Protein AF-A0A0U2ZNH3-F1 (afdb_monomer)

Secondary structure (DSSP, 8-state):
-HHHHHHHHHHHHHTT-HHHHHHHHHHHHHH-TT-HHHHHHHHHHHHHTT-HHHHHHHHHHHHHH-TT-HHHHHHHHHHH--TT--------SS-------S--------------------S-SS------

Sequence (132 aa):
MSDTDVAAAVAAALSCNWEKAKQINTKLLSQNPEDTDCLNRLGKAYLELGDNKKAATYFRKVLKINKYDGIAAKNLARATSTPASKTKVKNTSGQTTTPSTPRAFIEEPGITKLVTLVNIAPAKTLLVTNYG

Radius of gyration: 33.91 Å; Cα contacts (8 Å, |Δi|>4): 99; chains: 1; bounding box: 77×96×31 Å

Foldseek 3Di:
DLVVLVVVLVVCVVVVVLVVNLVSLVVSCVVPVLDLVSLLSNLVSCVSVVVLVVSLVSLVSSCVSPVPPPSSVVSNCVSPDDVPPPPDPPPPPDDDDDPDDPPPPPDDPDDDPPDDPPDDDDPPPPDDDDDD

pLDDT: mean 76.01, std 20.17, range [35.12, 95.25]

Mean predicted aligned error: 16.21 Å

Nearest PDB structures (foldseek):
  7tb1-assembly2_B  TM=9.531E-01  e=3.357E-03  Homo sapiens
  8ye5-assembly1_A  TM=9.569E-01  e=6.944E-03  Dehalobacter sp.
  5lyn-assembly1_B  TM=9.468E-01  e=7.765E-03  Saccharomyces cerevisiae
  4gco-assembly1_A  TM=8.684E-01  e=9.712E-03  Caenorhabditis elegans
  8tau-assembly1_K  TM=9.424E-01  e=4.915E-02  Homo sapiens

Solvent-accessible surface area (backbone atoms only — not comparable to full-atom values): 8254 Å² total; per-residue (Å²)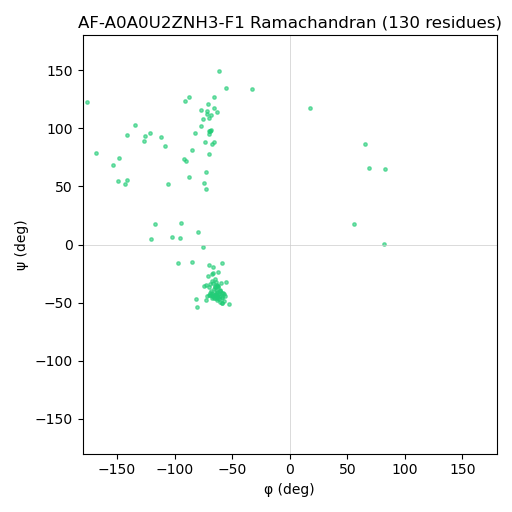: 122,64,69,63,50,51,52,50,24,51,50,27,46,74,70,68,36,34,70,61,19,33,54,45,29,54,56,51,33,74,76,43,78,81,43,50,67,46,36,44,53,34,18,48,25,30,42,77,71,66,41,27,73,58,14,32,52,34,20,53,52,32,41,70,76,40,72,79,45,62,66,36,54,52,51,29,50,60,44,69,49,51,95,86,57,87,72,79,86,78,68,88,77,88,70,88,82,69,92,66,71,98,77,76,82,78,78,76,92,76,83,81,82,83,78,76,84,86,74,78,76,77,89,80,78,86,77,78,84,88,84,132

Structure (mmCIF, N/CA/C/O backbone):
data_AF-A0A0U2ZNH3-F1
#
_entry.id   AF-A0A0U2ZNH3-F1
#
loop_
_atom_site.group_PDB
_atom_site.id
_atom_site.type_symbol
_atom_site.label_atom_id
_atom_site.label_alt_id
_atom_site.label_comp_id
_atom_site.label_asym_id
_at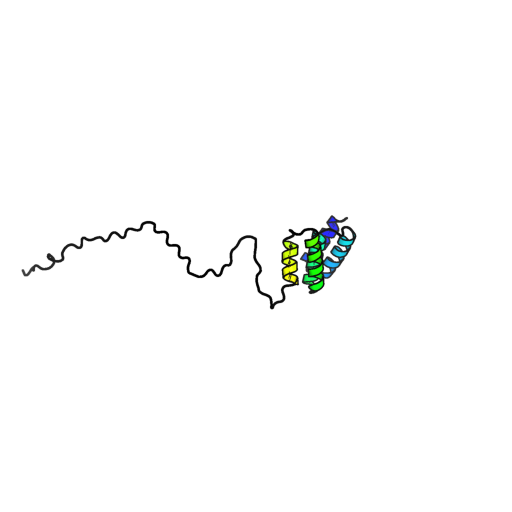om_site.label_entity_id
_atom_site.label_seq_id
_atom_site.pdbx_PDB_ins_code
_atom_site.Cartn_x
_atom_site.Cartn_y
_atom_site.Cartn_z
_atom_site.occupancy
_atom_site.B_iso_or_equiv
_atom_site.auth_seq_id
_atom_site.auth_comp_id
_atom_site.auth_asym_id
_atom_site.auth_atom_id
_atom_site.pdbx_PDB_model_num
ATOM 1 N N . MET A 1 1 ? 23.052 0.327 -7.283 1.00 59.06 1 MET A N 1
ATOM 2 C CA . MET A 1 1 ? 22.704 0.804 -5.920 1.00 59.06 1 MET A CA 1
ATOM 3 C C . MET A 1 1 ? 21.210 0.689 -5.611 1.00 59.06 1 MET A C 1
ATOM 5 O O . MET A 1 1 ? 20.858 0.694 -4.444 1.00 59.06 1 MET A O 1
ATOM 9 N N . SER A 1 2 ? 20.335 0.544 -6.609 1.00 69.62 2 SER A N 1
ATOM 10 C CA . SER A 1 2 ? 18.882 0.404 -6.432 1.00 69.62 2 SER A CA 1
ATOM 11 C C . SER A 1 2 ? 18.454 -0.922 -5.784 1.00 69.62 2 SER A C 1
ATOM 13 O O . SER A 1 2 ? 17.632 -0.916 -4.871 1.00 69.62 2 SER A O 1
ATOM 15 N N . ASP A 1 3 ? 19.030 -2.056 -6.196 1.00 77.38 3 ASP A N 1
ATOM 16 C CA . ASP A 1 3 ? 18.547 -3.380 -5.760 1.00 77.38 3 ASP A CA 1
ATOM 17 C C . ASP A 1 3 ? 18.815 -3.680 -4.277 1.00 77.38 3 ASP A C 1
ATOM 19 O O . ASP A 1 3 ? 17.995 -4.297 -3.595 1.00 77.38 3 ASP A O 1
ATOM 23 N N . THR A 1 4 ? 19.932 -3.186 -3.738 1.00 87.25 4 THR A N 1
ATOM 24 C CA . THR A 1 4 ? 20.273 -3.330 -2.313 1.00 87.25 4 THR A CA 1
ATOM 25 C C . THR A 1 4 ? 19.339 -2.516 -1.424 1.00 87.25 4 THR A C 1
ATOM 27 O O . THR A 1 4 ? 18.906 -2.990 -0.373 1.00 87.25 4 THR A O 1
ATOM 30 N N . ASP A 1 5 ? 18.985 -1.307 -1.864 1.00 87.88 5 ASP A N 1
ATOM 31 C CA . ASP A 1 5 ? 18.083 -0.411 -1.140 1.00 87.88 5 ASP A CA 1
ATOM 32 C C . ASP A 1 5 ? 16.645 -0.960 -1.160 1.00 87.88 5 ASP A C 1
ATOM 34 O O . ASP A 1 5 ? 15.942 -0.921 -0.147 1.00 87.88 5 ASP A O 1
ATOM 38 N N . VAL A 1 6 ? 16.232 -1.569 -2.276 1.00 90.31 6 VAL A N 1
ATOM 39 C CA . VAL A 1 6 ? 14.974 -2.320 -2.389 1.00 90.31 6 VAL A CA 1
ATOM 40 C C . VAL A 1 6 ? 14.924 -3.473 -1.385 1.00 90.31 6 VAL A C 1
ATOM 42 O O . VAL A 1 6 ? 13.947 -3.589 -0.638 1.00 90.31 6 VAL A O 1
ATOM 45 N N . ALA A 1 7 ? 15.970 -4.300 -1.322 1.00 92.06 7 ALA A N 1
ATOM 46 C CA . ALA A 1 7 ? 16.039 -5.405 -0.369 1.00 92.06 7 ALA A CA 1
ATOM 47 C C . ALA A 1 7 ? 15.986 -4.904 1.085 1.00 92.06 7 ALA A C 1
ATOM 49 O O . ALA A 1 7 ? 15.265 -5.469 1.909 1.00 92.06 7 ALA A O 1
ATOM 50 N N . ALA A 1 8 ? 16.668 -3.796 1.390 1.00 92.94 8 AL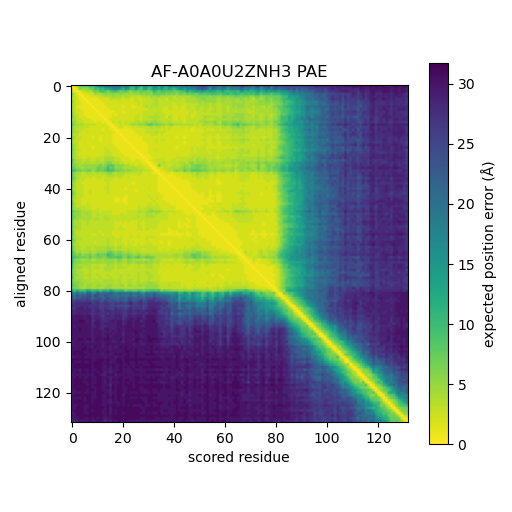A A N 1
ATOM 51 C CA . ALA A 1 8 ? 16.632 -3.169 2.709 1.00 92.94 8 ALA A CA 1
ATOM 52 C C . ALA A 1 8 ? 15.234 -2.632 3.075 1.00 92.94 8 ALA A C 1
ATOM 54 O O . ALA A 1 8 ? 14.799 -2.784 4.220 1.00 92.94 8 ALA A O 1
ATOM 55 N N . ALA A 1 9 ? 14.504 -2.044 2.120 1.00 92.00 9 ALA A N 1
ATOM 56 C CA . ALA A 1 9 ? 13.129 -1.590 2.331 1.00 92.00 9 ALA A CA 1
ATOM 57 C C . ALA A 1 9 ? 12.181 -2.759 2.634 1.00 92.00 9 ALA A C 1
ATOM 59 O O . ALA A 1 9 ? 11.345 -2.665 3.538 1.00 92.00 9 ALA A O 1
ATOM 60 N N . VAL A 1 10 ? 12.325 -3.867 1.902 1.00 92.31 10 VAL A N 1
ATOM 61 C CA . VAL A 1 10 ? 11.539 -5.088 2.125 1.00 92.31 10 VAL A CA 1
ATOM 62 C C . VAL A 1 10 ? 11.890 -5.715 3.471 1.00 92.31 10 VAL A C 1
ATOM 64 O O . VAL A 1 10 ? 10.982 -6.044 4.229 1.00 92.31 10 VAL A O 1
ATOM 67 N N . ALA A 1 11 ? 13.174 -5.808 3.821 1.00 95.00 11 ALA A N 1
ATOM 68 C CA . ALA A 1 11 ? 13.610 -6.307 5.123 1.00 95.00 11 ALA A CA 1
ATOM 69 C C . ALA A 1 11 ? 13.031 -5.469 6.274 1.00 95.00 11 ALA A C 1
ATOM 71 O O . ALA A 1 11 ? 12.470 -6.025 7.214 1.00 95.00 11 ALA A O 1
ATOM 72 N N . ALA A 1 12 ? 13.069 -4.136 6.167 1.00 93.88 12 ALA A N 1
ATOM 73 C CA . ALA A 1 12 ? 12.459 -3.249 7.158 1.00 93.88 12 ALA A CA 1
ATOM 74 C C . ALA A 1 12 ? 10.942 -3.476 7.291 1.00 93.88 12 ALA A C 1
ATOM 76 O O . ALA A 1 12 ? 10.429 -3.501 8.409 1.00 93.88 12 ALA A O 1
ATOM 77 N N . ALA A 1 13 ? 10.236 -3.692 6.176 1.00 92.12 13 ALA A N 1
ATOM 78 C CA . ALA A 1 13 ? 8.813 -4.027 6.181 1.00 92.12 13 ALA A CA 1
ATOM 79 C C . ALA A 1 13 ? 8.531 -5.398 6.824 1.00 92.12 13 ALA A C 1
ATOM 81 O O . ALA A 1 13 ? 7.556 -5.536 7.558 1.00 92.12 13 ALA A O 1
ATOM 82 N N . LEU A 1 14 ? 9.387 -6.398 6.589 1.00 93.62 14 LEU A N 1
ATOM 83 C CA . LEU A 1 14 ? 9.286 -7.719 7.223 1.00 93.62 14 LEU A CA 1
ATOM 84 C C . LEU A 1 14 ? 9.546 -7.655 8.733 1.00 93.62 14 LEU A C 1
ATOM 86 O O . LEU A 1 14 ? 8.913 -8.379 9.492 1.00 93.62 14 LEU A O 1
ATOM 90 N N . SER A 1 15 ? 10.423 -6.756 9.181 1.00 94.69 15 SER A N 1
ATOM 91 C CA . SER A 1 15 ? 10.654 -6.476 10.604 1.00 94.69 15 SER A CA 1
ATOM 92 C C . SER A 1 15 ? 9.590 -5.561 11.236 1.00 94.69 15 SER A C 1
ATOM 94 O O . SER A 1 15 ? 9.816 -5.049 12.330 1.00 94.69 15 SER A O 1
ATOM 96 N N . CYS A 1 16 ? 8.467 -5.294 10.551 1.00 91.00 16 CYS A N 1
ATOM 97 C CA . CYS A 1 16 ? 7.416 -4.352 10.967 1.00 91.00 16 CYS A CA 1
ATOM 98 C C . CYS A 1 16 ? 7.910 -2.917 11.239 1.00 91.00 16 CYS A C 1
ATOM 100 O O . CYS A 1 16 ? 7.218 -2.118 11.871 1.00 91.00 16 CYS A O 1
ATOM 102 N N . ASN A 1 17 ? 9.094 -2.552 10.745 1.00 95.25 17 ASN A N 1
ATOM 103 C CA . ASN A 1 17 ? 9.654 -1.216 10.897 1.00 95.25 17 ASN A CA 1
ATOM 104 C C . ASN A 1 17 ? 9.211 -0.326 9.727 1.00 95.25 17 ASN A C 1
ATOM 106 O O . ASN A 1 17 ? 9.977 -0.001 8.812 1.00 95.25 17 ASN A O 1
ATOM 110 N N . TRP A 1 18 ? 7.930 0.041 9.751 1.00 94.19 18 TRP A N 1
ATOM 111 C CA . TRP A 1 18 ? 7.265 0.791 8.682 1.00 94.19 18 TRP A CA 1
ATOM 112 C C . TRP A 1 18 ? 7.824 2.201 8.493 1.00 94.19 18 TRP A C 1
ATOM 114 O O . TRP A 1 18 ? 7.857 2.702 7.372 1.00 94.19 18 TRP A O 1
ATOM 124 N N . GLU A 1 19 ? 8.329 2.819 9.560 1.00 94.75 19 GLU A N 1
ATOM 125 C CA . GLU A 1 19 ? 8.928 4.153 9.511 1.00 94.75 19 GLU A CA 1
ATOM 126 C C . GLU A 1 19 ? 10.236 4.144 8.706 1.00 94.75 19 GLU A C 1
ATOM 128 O O . GLU A 1 19 ? 10.417 4.957 7.794 1.00 94.75 19 GLU A O 1
ATOM 133 N N . LYS A 1 20 ? 11.110 3.160 8.959 1.00 94.75 20 LYS A N 1
ATOM 134 C CA . LYS A 1 20 ? 12.336 2.962 8.175 1.00 94.75 20 LYS A CA 1
ATOM 135 C C . LYS A 1 20 ? 12.019 2.543 6.739 1.00 94.75 20 LYS A C 1
ATOM 137 O O . LYS A 1 20 ? 12.612 3.077 5.803 1.00 94.75 20 LYS A O 1
ATOM 142 N N . ALA A 1 21 ? 11.051 1.643 6.549 1.00 94.88 21 ALA A N 1
ATOM 143 C CA . ALA A 1 21 ? 10.607 1.238 5.216 1.00 94.88 21 ALA A CA 1
ATOM 144 C C . ALA A 1 21 ? 10.089 2.438 4.405 1.00 94.88 21 ALA A C 1
ATOM 146 O O . ALA A 1 21 ? 10.428 2.576 3.230 1.00 94.88 21 ALA A O 1
ATOM 147 N N . LYS A 1 22 ? 9.321 3.342 5.024 1.00 94.88 22 LYS A N 1
ATOM 148 C CA . LYS A 1 22 ? 8.862 4.590 4.402 1.00 94.88 22 LYS A CA 1
ATOM 149 C C . LYS A 1 22 ? 10.043 5.450 3.954 1.00 94.88 22 LYS A C 1
ATOM 151 O O . LYS A 1 22 ? 10.065 5.847 2.796 1.00 94.88 22 LYS A O 1
ATOM 156 N N . GLN A 1 23 ? 11.023 5.693 4.827 1.00 94.31 23 GLN A N 1
ATOM 157 C CA . GLN A 1 23 ? 12.195 6.521 4.505 1.00 94.31 23 GLN A CA 1
ATOM 158 C C . GLN A 1 23 ? 12.994 5.974 3.313 1.00 94.31 23 GLN A C 1
ATOM 160 O O . GLN A 1 23 ? 13.328 6.719 2.387 1.00 94.31 23 GLN A O 1
ATOM 165 N N . ILE A 1 24 ? 13.256 4.664 3.298 1.00 93.75 24 ILE A N 1
ATOM 166 C CA . ILE A 1 24 ? 13.995 4.029 2.199 1.00 93.75 24 ILE A CA 1
ATOM 167 C C . ILE A 1 24 ? 13.180 4.107 0.900 1.00 93.75 24 ILE A C 1
ATOM 169 O O . ILE A 1 24 ? 13.709 4.539 -0.121 1.00 93.75 24 ILE A O 1
ATOM 173 N N . ASN A 1 25 ? 11.881 3.786 0.937 1.00 93.25 25 ASN A N 1
ATOM 174 C CA . ASN A 1 25 ? 11.025 3.886 -0.250 1.00 93.25 25 ASN A CA 1
ATOM 175 C C . ASN A 1 25 ? 10.888 5.332 -0.756 1.00 93.25 25 ASN A C 1
ATOM 177 O O . ASN A 1 25 ? 10.851 5.547 -1.960 1.00 93.25 25 ASN A O 1
ATOM 181 N N . THR A 1 26 ? 10.865 6.349 0.113 1.00 92.50 26 THR A N 1
ATOM 182 C CA . THR A 1 26 ? 10.879 7.748 -0.353 1.00 92.50 26 THR A CA 1
ATOM 183 C C . THR A 1 26 ? 12.174 8.104 -1.075 1.00 92.50 26 THR A C 1
ATOM 185 O O . THR A 1 26 ? 12.129 8.814 -2.074 1.00 92.50 26 THR A O 1
ATOM 188 N N . LYS A 1 27 ? 13.319 7.578 -0.621 1.00 92.62 27 LYS A N 1
ATOM 189 C CA . LYS A 1 27 ? 14.609 7.777 -1.295 1.00 92.62 27 LYS A CA 1
ATOM 190 C C . LYS A 1 27 ? 14.641 7.078 -2.658 1.00 92.62 27 LYS A C 1
ATOM 192 O O . LYS A 1 27 ? 15.107 7.672 -3.626 1.00 92.62 27 LYS A O 1
ATOM 197 N N . LEU A 1 28 ? 14.114 5.855 -2.734 1.00 91.06 28 LEU A N 1
ATOM 198 C CA . LEU A 1 28 ? 13.981 5.098 -3.983 1.00 91.06 28 LEU A CA 1
ATOM 199 C C . LEU A 1 28 ? 13.054 5.802 -4.980 1.00 91.06 28 LEU A C 1
ATOM 201 O O . LEU A 1 28 ? 13.385 5.907 -6.158 1.00 91.06 28 LEU A O 1
ATOM 205 N N . LEU A 1 29 ? 11.942 6.366 -4.503 1.00 90.69 29 LEU A N 1
ATOM 206 C CA . LEU A 1 29 ? 11.006 7.107 -5.346 1.00 90.69 29 LEU A CA 1
ATOM 207 C C . LEU A 1 29 ? 11.638 8.370 -5.951 1.00 90.69 29 LEU A C 1
ATOM 209 O O . LEU A 1 29 ? 11.302 8.742 -7.069 1.00 90.69 29 LEU A O 1
ATOM 213 N N . SER A 1 30 ? 12.568 9.023 -5.249 1.00 88.88 30 SER A N 1
ATOM 214 C CA . SER A 1 30 ? 13.312 10.162 -5.805 1.00 88.88 30 SER A CA 1
ATOM 215 C C . SER A 1 30 ? 14.250 9.769 -6.948 1.00 88.88 30 SER A C 1
ATOM 217 O O . SER A 1 30 ? 14.577 10.615 -7.773 1.00 88.88 30 SER A O 1
ATOM 219 N N . GLN A 1 31 ? 14.703 8.513 -6.989 1.00 88.25 31 GLN A N 1
ATOM 220 C CA . GLN A 1 31 ? 15.516 7.994 -8.092 1.00 88.25 31 GLN A CA 1
ATOM 221 C C . GLN A 1 31 ? 14.623 7.591 -9.268 1.00 88.25 31 GLN A C 1
ATOM 223 O O . GLN A 1 31 ? 14.885 7.999 -10.394 1.00 88.25 31 GLN A O 1
ATOM 228 N N . ASN A 1 32 ? 13.543 6.854 -8.982 1.00 86.44 32 ASN A N 1
ATOM 229 C CA . ASN A 1 32 ? 12.588 6.363 -9.972 1.00 86.44 32 ASN A CA 1
ATOM 230 C C . ASN A 1 32 ? 11.151 6.767 -9.583 1.00 86.44 32 ASN A C 1
ATOM 232 O O . ASN A 1 32 ? 10.456 6.006 -8.903 1.00 86.44 32 ASN A O 1
ATOM 236 N N . PRO A 1 33 ? 10.670 7.948 -10.014 1.00 86.69 33 PRO A N 1
ATOM 237 C CA . PRO A 1 33 ? 9.373 8.484 -9.588 1.00 86.69 33 PRO A CA 1
ATOM 238 C C . PRO A 1 33 ? 8.158 7.731 -10.147 1.00 86.69 33 PRO A C 1
ATOM 240 O O . PRO A 1 33 ? 7.057 7.860 -9.607 1.00 86.69 33 PRO A O 1
ATOM 243 N N . GLU A 1 34 ? 8.346 6.944 -11.206 1.00 87.56 34 GLU A N 1
ATOM 244 C CA . GLU A 1 34 ? 7.288 6.174 -11.873 1.00 87.56 34 GLU A CA 1
ATOM 245 C C . GLU A 1 34 ? 7.301 4.681 -11.513 1.00 87.56 34 GLU A C 1
ATOM 247 O O . GLU A 1 34 ? 6.523 3.905 -12.064 1.00 87.56 34 GLU A O 1
ATOM 252 N N . ASP A 1 35 ? 8.146 4.266 -10.563 1.00 90.12 35 ASP A N 1
ATOM 253 C CA . ASP A 1 35 ? 8.200 2.875 -10.121 1.00 90.12 35 ASP A CA 1
ATOM 254 C C . ASP A 1 35 ? 6.933 2.494 -9.332 1.00 90.12 35 ASP A C 1
ATOM 256 O O . ASP A 1 35 ? 6.710 2.910 -8.184 1.00 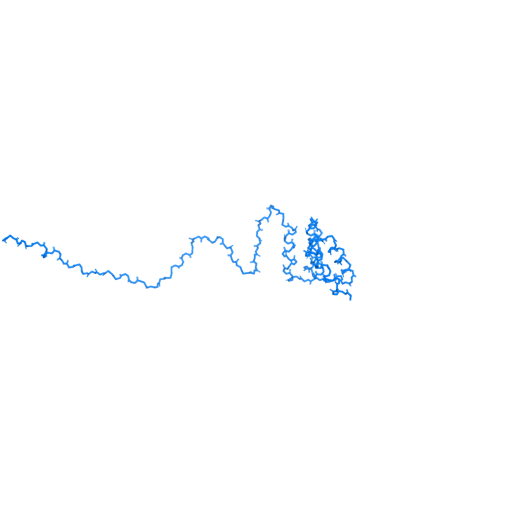90.12 35 ASP A O 1
ATOM 260 N N . THR A 1 36 ? 6.095 1.667 -9.959 1.00 92.19 36 THR A N 1
ATOM 261 C CA . THR A 1 36 ? 4.850 1.155 -9.382 1.00 92.19 36 THR A CA 1
ATOM 262 C C . THR A 1 36 ? 5.087 0.299 -8.143 1.00 92.19 36 THR A C 1
ATOM 264 O O . THR A 1 36 ? 4.301 0.381 -7.193 1.00 92.19 36 THR A O 1
ATOM 267 N N . ASP A 1 37 ? 6.174 -0.475 -8.097 1.00 90.75 37 ASP A N 1
ATOM 268 C CA . ASP A 1 37 ? 6.497 -1.329 -6.953 1.00 90.75 37 ASP A CA 1
ATOM 269 C C . ASP A 1 37 ? 6.912 -0.492 -5.743 1.00 90.75 37 ASP A C 1
ATOM 271 O O . ASP A 1 37 ? 6.441 -0.726 -4.622 1.00 90.75 37 ASP A O 1
ATOM 275 N N . CYS A 1 38 ? 7.738 0.534 -5.961 1.00 92.81 38 CYS A N 1
ATOM 276 C CA . CYS A 1 38 ? 8.126 1.479 -4.916 1.00 92.81 38 CYS A CA 1
ATOM 277 C C . CYS A 1 38 ? 6.913 2.243 -4.365 1.00 92.81 38 CYS A C 1
ATOM 279 O O . CYS A 1 38 ? 6.718 2.320 -3.147 1.00 92.81 38 CYS A O 1
ATOM 281 N N . LEU A 1 39 ? 6.044 2.751 -5.244 1.00 93.88 39 LEU A N 1
ATOM 282 C CA . LEU A 1 39 ? 4.801 3.418 -4.847 1.00 93.88 39 LEU A CA 1
ATOM 283 C C . LEU A 1 39 ? 3.865 2.486 -4.056 1.00 93.88 39 LEU A C 1
ATOM 285 O O . LEU A 1 39 ? 3.264 2.921 -3.068 1.00 93.88 39 LEU A O 1
ATOM 289 N N . ASN A 1 40 ? 3.771 1.207 -4.433 1.00 93.88 40 ASN A N 1
ATOM 290 C CA . ASN A 1 40 ? 2.995 0.202 -3.702 1.00 93.88 40 ASN A CA 1
ATOM 291 C C . ASN A 1 40 ? 3.563 -0.073 -2.307 1.00 93.88 40 ASN A C 1
ATOM 293 O O . ASN A 1 40 ? 2.810 -0.106 -1.328 1.00 93.88 40 ASN A O 1
ATOM 297 N N . ARG A 1 41 ? 4.884 -0.254 -2.193 1.00 93.31 41 ARG A N 1
ATOM 298 C CA . ARG A 1 41 ? 5.565 -0.474 -0.906 1.00 93.31 41 ARG A CA 1
ATOM 299 C C . ARG A 1 41 ? 5.427 0.737 0.009 1.00 93.31 41 ARG A C 1
ATOM 301 O O . ARG A 1 41 ? 5.117 0.572 1.189 1.00 93.31 41 ARG A O 1
ATOM 308 N N . LEU A 1 42 ? 5.572 1.942 -0.540 1.00 94.38 42 LEU A N 1
ATOM 309 C CA . LEU A 1 42 ? 5.374 3.190 0.189 1.00 94.38 42 LEU A CA 1
ATOM 310 C C . LEU A 1 42 ? 3.920 3.335 0.661 1.00 94.38 42 LEU A C 1
ATOM 312 O O . LEU A 1 42 ? 3.675 3.628 1.830 1.00 94.38 42 LEU A O 1
ATOM 316 N N . GLY A 1 43 ? 2.951 3.069 -0.220 1.00 94.62 43 GLY A N 1
ATOM 317 C CA . GLY A 1 43 ? 1.530 3.059 0.123 1.00 94.62 43 GLY A CA 1
ATOM 318 C C . GLY A 1 43 ? 1.207 2.061 1.237 1.00 94.62 43 GLY A C 1
ATOM 319 O O . GLY A 1 43 ? 0.466 2.397 2.160 1.00 94.62 43 GLY A O 1
ATOM 320 N N . LYS A 1 44 ? 1.808 0.862 1.198 1.00 93.75 44 LYS A N 1
ATOM 321 C CA . LYS A 1 44 ? 1.670 -0.143 2.260 1.00 93.75 44 LYS A CA 1
ATOM 322 C C . LYS A 1 44 ? 2.250 0.369 3.577 1.00 93.75 44 LYS A C 1
ATOM 324 O O . LYS A 1 44 ? 1.554 0.307 4.579 1.00 93.75 44 LYS A O 1
ATOM 329 N N . ALA A 1 45 ? 3.454 0.938 3.574 1.00 95.00 45 ALA A N 1
ATOM 330 C CA . ALA A 1 45 ? 4.052 1.506 4.782 1.00 95.00 45 ALA A CA 1
ATOM 331 C C . ALA A 1 45 ? 3.162 2.593 5.414 1.00 95.00 45 ALA A C 1
ATOM 333 O O . ALA A 1 45 ? 2.958 2.581 6.622 1.00 95.00 45 ALA A O 1
ATOM 334 N N . TYR A 1 46 ? 2.562 3.485 4.616 1.00 95.19 46 TYR A N 1
ATOM 335 C CA . TYR A 1 46 ? 1.613 4.480 5.137 1.00 95.19 46 TYR A CA 1
ATOM 336 C C . TYR A 1 46 ? 0.330 3.866 5.705 1.00 95.19 46 TYR A C 1
ATOM 338 O O . TYR A 1 46 ? -0.200 4.392 6.679 1.00 95.19 46 TYR A O 1
ATOM 346 N N . LEU A 1 47 ? -0.168 2.780 5.109 1.00 93.12 47 LEU A N 1
ATOM 347 C CA . LEU A 1 47 ? -1.351 2.071 5.600 1.00 93.12 47 LEU A CA 1
ATOM 348 C C . LEU A 1 47 ? -1.081 1.466 6.984 1.00 93.12 47 LEU A C 1
ATOM 350 O O . LEU A 1 47 ? -1.889 1.635 7.890 1.00 93.12 47 LEU A O 1
ATOM 354 N N . GLU A 1 48 ? 0.082 0.839 7.163 1.00 92.81 48 GLU A N 1
ATOM 355 C CA . GLU A 1 48 ? 0.494 0.247 8.445 1.00 92.81 48 GLU A CA 1
ATOM 356 C C . GLU A 1 48 ? 0.831 1.308 9.508 1.00 92.81 48 GLU A C 1
ATOM 358 O O . GLU A 1 48 ? 0.632 1.084 10.698 1.00 92.81 48 GLU A O 1
ATOM 363 N N . LEU A 1 49 ? 1.265 2.502 9.090 1.00 93.38 49 LEU A N 1
ATOM 364 C CA . LEU A 1 49 ? 1.421 3.668 9.971 1.00 93.38 49 LEU A CA 1
ATOM 365 C C . LEU A 1 49 ? 0.077 4.332 10.345 1.00 93.38 49 LEU A C 1
ATOM 367 O O . LEU A 1 49 ? 0.068 5.313 11.085 1.00 93.38 49 LEU A O 1
ATOM 371 N N . GLY A 1 50 ? -1.055 3.840 9.827 1.00 90.94 50 GLY A N 1
ATOM 372 C CA . GLY A 1 50 ? -2.398 4.378 10.083 1.00 90.94 50 GLY A CA 1
ATOM 373 C C . GLY A 1 50 ? -2.778 5.592 9.226 1.00 90.94 50 GLY A C 1
ATOM 374 O O . GLY A 1 50 ? -3.893 6.110 9.320 1.00 90.94 50 GLY A O 1
ATOM 375 N N . ASP A 1 51 ? -1.891 6.035 8.336 1.00 93.25 51 ASP A N 1
ATOM 376 C CA . ASP A 1 51 ? -2.058 7.230 7.509 1.00 93.25 51 ASP A CA 1
ATOM 377 C C . ASP A 1 51 ? -2.811 6.889 6.199 1.00 93.25 51 ASP A C 1
ATOM 379 O O . ASP A 1 51 ? -2.341 7.091 5.070 1.00 93.25 51 ASP A O 1
ATOM 383 N N . ASN A 1 52 ? -4.026 6.347 6.353 1.00 92.19 52 ASN A N 1
ATOM 384 C CA . ASN A 1 52 ? -4.853 5.791 5.269 1.00 92.19 52 ASN A CA 1
ATOM 385 C C . ASN A 1 52 ? -5.118 6.781 4.120 1.00 92.19 52 ASN A C 1
ATOM 387 O O . ASN A 1 52 ? -5.193 6.393 2.952 1.00 92.19 52 ASN A O 1
ATOM 391 N N . LYS A 1 53 ? -5.212 8.083 4.428 1.00 91.94 53 LYS A N 1
ATOM 392 C CA . LYS A 1 53 ? -5.409 9.148 3.427 1.00 91.94 53 LYS A CA 1
ATOM 393 C C . LYS A 1 53 ? -4.232 9.233 2.451 1.00 91.94 53 LYS A C 1
ATOM 395 O O . LYS A 1 53 ? -4.432 9.340 1.233 1.00 91.94 53 LYS A O 1
ATOM 400 N N . LYS A 1 54 ? -3.003 9.173 2.976 1.00 92.50 54 LYS A N 1
ATOM 401 C CA . LYS A 1 54 ? -1.782 9.195 2.160 1.00 92.50 54 LYS A CA 1
ATOM 402 C C . LYS A 1 54 ? -1.626 7.883 1.409 1.00 92.50 54 LYS A C 1
ATOM 404 O O . LYS A 1 54 ? -1.408 7.923 0.200 1.00 92.50 54 LYS A O 1
ATOM 409 N N . ALA A 1 55 ? -1.851 6.751 2.075 1.00 94.62 55 ALA A N 1
ATOM 410 C CA . ALA A 1 55 ? -1.816 5.431 1.448 1.00 94.62 55 ALA A CA 1
ATOM 411 C C . ALA A 1 55 ? -2.720 5.363 0.203 1.00 94.62 55 ALA A C 1
ATOM 413 O O . ALA A 1 55 ? -2.250 5.054 -0.893 1.00 94.62 55 ALA A O 1
ATOM 414 N N . ALA A 1 56 ? -3.988 5.773 0.328 1.00 93.75 56 ALA A N 1
ATOM 415 C CA . ALA A 1 56 ? -4.929 5.809 -0.792 1.00 93.75 56 ALA A CA 1
ATOM 416 C C . ALA A 1 56 ? -4.456 6.715 -1.944 1.00 93.75 56 ALA A C 1
ATOM 418 O O . ALA A 1 56 ? -4.709 6.427 -3.112 1.00 93.75 56 ALA A O 1
ATOM 419 N N . THR A 1 57 ? -3.755 7.808 -1.636 1.00 94.50 57 THR A N 1
ATOM 420 C CA . THR A 1 57 ? -3.211 8.716 -2.654 1.00 94.50 57 THR A CA 1
ATOM 421 C C . THR A 1 57 ? -2.081 8.064 -3.446 1.00 94.50 57 THR A C 1
ATOM 423 O O . THR A 1 57 ? -2.071 8.186 -4.671 1.00 94.50 57 THR A O 1
ATOM 426 N N . TYR A 1 58 ? -1.185 7.324 -2.790 1.00 94.44 58 TYR A N 1
ATOM 427 C CA . TYR A 1 58 ? -0.132 6.572 -3.478 1.00 94.44 58 TYR A CA 1
ATOM 428 C C . TYR A 1 58 ? -0.700 5.421 -4.312 1.00 94.44 58 TYR A C 1
ATOM 430 O O . TYR A 1 58 ? -0.355 5.317 -5.486 1.00 94.44 58 TYR A O 1
ATOM 438 N N . PHE A 1 59 ? -1.652 4.639 -3.792 1.00 95.19 59 PHE A N 1
ATOM 439 C CA . PHE A 1 59 ? -2.283 3.574 -4.585 1.00 95.19 59 PHE A CA 1
ATOM 440 C C . PHE A 1 59 ? -3.050 4.112 -5.799 1.00 95.19 59 PHE A C 1
ATOM 442 O O . PHE A 1 59 ? -3.006 3.516 -6.871 1.00 95.19 59 PHE A O 1
ATOM 449 N N . ARG A 1 60 ? -3.694 5.284 -5.685 1.00 94.06 60 ARG A N 1
ATOM 450 C CA . ARG A 1 60 ? -4.290 5.960 -6.849 1.00 94.06 60 ARG A CA 1
ATOM 451 C C . ARG A 1 60 ? -3.249 6.350 -7.895 1.00 94.06 60 ARG A C 1
ATOM 453 O O . ARG A 1 60 ? -3.563 6.290 -9.077 1.00 94.06 60 ARG A O 1
ATOM 460 N N . LYS A 1 61 ? -2.040 6.763 -7.493 1.00 94.00 61 LYS A N 1
ATOM 461 C CA . LYS A 1 61 ? -0.948 7.041 -8.442 1.00 94.00 61 LYS A CA 1
ATOM 462 C C . LYS A 1 61 ? -0.511 5.766 -9.161 1.00 94.00 61 LYS A C 1
ATOM 464 O O . LYS A 1 61 ? -0.408 5.796 -10.380 1.00 94.00 61 LYS A O 1
ATOM 469 N N . VAL A 1 62 ? -0.365 4.652 -8.442 1.00 94.50 62 VAL A N 1
ATOM 470 C CA . VAL A 1 62 ? -0.045 3.353 -9.058 1.00 94.50 62 VAL A CA 1
ATOM 471 C C . VAL A 1 62 ? -1.091 2.974 -10.099 1.00 94.50 62 VAL A C 1
ATOM 473 O O . VAL A 1 62 ? -0.729 2.697 -11.232 1.00 94.50 62 VAL A O 1
ATOM 476 N N . LEU A 1 63 ? -2.382 3.071 -9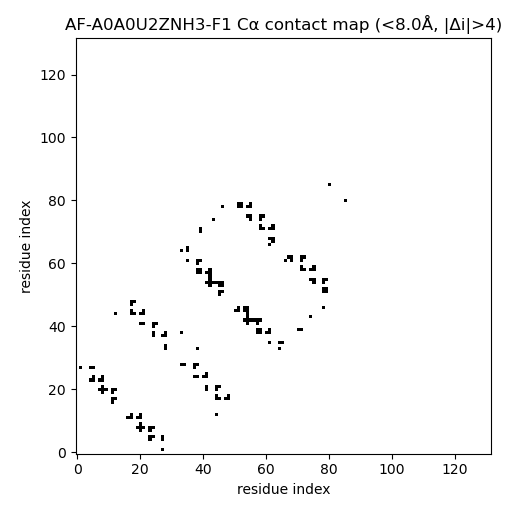.772 1.00 93.56 63 LEU A N 1
ATOM 477 C CA . LEU A 1 63 ? -3.465 2.742 -10.709 1.00 93.56 63 LEU A CA 1
ATOM 478 C C . LEU A 1 63 ? -3.573 3.690 -11.913 1.00 93.56 63 LEU A C 1
ATOM 480 O O . LEU A 1 63 ? -4.193 3.329 -12.913 1.00 93.56 63 LEU A O 1
ATOM 484 N N . LYS A 1 64 ? -3.001 4.899 -11.832 1.00 93.62 64 LYS A N 1
ATOM 485 C CA . LYS A 1 64 ? -2.880 5.798 -12.990 1.00 93.62 64 LYS A CA 1
ATOM 486 C C . LYS A 1 64 ? -1.795 5.331 -13.959 1.00 93.62 64 LYS A C 1
ATOM 488 O O . LYS A 1 64 ? -1.984 5.489 -15.157 1.00 93.62 64 LYS A O 1
ATOM 493 N N . ILE A 1 65 ? -0.698 4.776 -13.441 1.00 92.31 65 ILE A N 1
ATOM 494 C CA . ILE A 1 65 ? 0.421 4.257 -14.241 1.00 92.31 65 ILE A CA 1
ATOM 495 C C . ILE A 1 65 ? 0.069 2.857 -14.762 1.00 92.31 65 ILE A C 1
ATOM 497 O O . ILE A 1 65 ? 0.063 2.609 -15.962 1.00 92.31 65 ILE A O 1
ATOM 501 N N . ASN A 1 66 ? -0.303 1.955 -13.853 1.00 90.81 66 ASN A N 1
ATOM 502 C CA . ASN A 1 66 ? -0.732 0.596 -14.140 1.00 90.81 66 ASN A CA 1
ATOM 503 C C . ASN A 1 66 ? -2.148 0.347 -13.604 1.00 90.81 66 ASN A C 1
ATOM 505 O O . ASN A 1 66 ? -2.359 -0.026 -12.448 1.00 90.81 66 ASN A O 1
ATOM 509 N N . LYS A 1 67 ? -3.135 0.496 -14.489 1.00 91.06 67 LYS A N 1
ATOM 510 C CA . LYS A 1 67 ? -4.554 0.273 -14.178 1.00 91.06 67 LYS A CA 1
ATOM 511 C C . LYS A 1 67 ? -4.878 -1.173 -13.773 1.00 91.06 67 LYS A C 1
ATOM 513 O O . LYS A 1 67 ? -5.886 -1.397 -13.105 1.00 91.06 67 LYS A O 1
ATOM 518 N N . TYR A 1 68 ? -4.058 -2.142 -14.178 1.00 90.94 68 TYR A N 1
ATOM 519 C CA . TYR A 1 68 ? -4.288 -3.570 -13.940 1.00 90.94 68 TYR A CA 1
ATOM 520 C C . TYR A 1 68 ? -3.572 -4.096 -12.693 1.00 90.94 68 TYR A C 1
ATOM 522 O O . TYR A 1 68 ? -3.624 -5.295 -12.414 1.00 90.94 68 TYR A O 1
ATOM 530 N N . ASP A 1 69 ? -2.933 -3.219 -11.916 1.00 92.25 69 ASP A N 1
ATOM 531 C CA . ASP A 1 69 ? -2.300 -3.600 -10.662 1.00 92.25 69 ASP A CA 1
ATOM 532 C C . ASP A 1 69 ? -3.354 -3.999 -9.609 1.00 92.25 69 ASP A C 1
ATOM 534 O O . ASP A 1 69 ? -3.971 -3.177 -8.919 1.00 92.25 69 ASP A O 1
ATOM 538 N N . GLY A 1 70 ? -3.551 -5.312 -9.476 1.00 90.69 70 GLY A N 1
ATOM 539 C CA . GLY A 1 70 ? -4.465 -5.892 -8.498 1.00 90.69 70 GLY A CA 1
ATOM 540 C C . GLY A 1 70 ? -4.026 -5.673 -7.048 1.00 90.69 70 GLY A C 1
ATOM 541 O O . GLY A 1 70 ? -4.877 -5.668 -6.156 1.00 90.69 70 GLY A O 1
ATOM 542 N N . ILE A 1 71 ? -2.732 -5.470 -6.787 1.00 90.12 71 ILE A N 1
ATOM 543 C CA . ILE A 1 71 ? -2.200 -5.210 -5.444 1.00 90.12 71 ILE A CA 1
ATOM 544 C C . ILE A 1 71 ? -2.591 -3.793 -5.023 1.00 90.12 71 ILE A C 1
ATOM 546 O O . ILE A 1 71 ? -3.155 -3.606 -3.938 1.00 90.12 71 ILE A O 1
ATOM 550 N N . ALA A 1 72 ? -2.375 -2.812 -5.901 1.00 91.94 72 ALA A N 1
ATOM 551 C CA . ALA A 1 72 ? -2.762 -1.425 -5.673 1.00 91.94 72 ALA A CA 1
ATOM 552 C C . ALA A 1 72 ? -4.278 -1.284 -5.485 1.00 91.94 72 ALA A C 1
ATOM 554 O O . ALA A 1 72 ? -4.721 -0.630 -4.539 1.00 91.94 72 ALA A O 1
ATOM 555 N N . ALA A 1 73 ? -5.084 -1.950 -6.319 1.00 92.88 73 ALA A N 1
ATOM 556 C CA . ALA A 1 73 ? -6.543 -1.932 -6.203 1.00 92.88 73 ALA A CA 1
ATOM 557 C C . ALA A 1 73 ? -7.033 -2.516 -4.865 1.00 92.88 73 ALA A C 1
ATOM 559 O O . ALA A 1 73 ? -7.849 -1.896 -4.177 1.00 92.88 73 ALA A O 1
ATOM 560 N N . LYS A 1 74 ? -6.498 -3.676 -4.456 1.00 92.31 74 LYS A N 1
ATOM 561 C CA . LYS A 1 74 ? -6.829 -4.313 -3.168 1.00 92.31 74 LYS A CA 1
ATOM 562 C C . LYS A 1 74 ? -6.430 -3.437 -1.981 1.00 92.31 74 LYS A C 1
ATOM 564 O O . LYS A 1 74 ? -7.202 -3.292 -1.033 1.00 92.31 74 LYS A O 1
ATOM 569 N N . ASN A 1 75 ? -5.240 -2.842 -2.023 1.00 92.38 75 ASN A N 1
ATOM 570 C CA . ASN A 1 75 ? -4.763 -1.995 -0.935 1.00 92.38 75 ASN A CA 1
ATOM 571 C C . ASN A 1 75 ? -5.493 -0.646 -0.874 1.00 92.38 75 ASN A C 1
ATOM 573 O O . ASN A 1 75 ? -5.758 -0.163 0.225 1.00 92.38 75 ASN A O 1
ATOM 577 N N . LEU A 1 76 ? -5.874 -0.063 -2.015 1.00 93.69 76 LEU A N 1
ATOM 578 C CA . LEU A 1 76 ? -6.727 1.126 -2.060 1.00 93.69 76 LEU A CA 1
ATOM 579 C C . LEU A 1 76 ? -8.073 0.831 -1.411 1.00 93.69 76 LEU A C 1
ATOM 581 O O . LEU A 1 76 ? -8.484 1.577 -0.525 1.00 93.69 76 LEU A O 1
ATOM 585 N N . ALA A 1 77 ? -8.713 -0.278 -1.797 1.00 91.31 77 ALA A N 1
ATOM 586 C CA . ALA A 1 77 ? -9.964 -0.710 -1.189 1.00 91.31 77 ALA A CA 1
ATOM 587 C C . ALA A 1 77 ? -9.813 -0.865 0.330 1.00 91.31 77 ALA A C 1
ATOM 589 O O . ALA A 1 77 ? -10.640 -0.342 1.068 1.00 91.31 77 ALA A O 1
ATOM 590 N N . ARG A 1 78 ? -8.723 -1.485 0.809 1.00 89.81 78 ARG A N 1
ATOM 591 C CA . ARG A 1 78 ? -8.429 -1.595 2.249 1.00 89.81 78 ARG A CA 1
ATOM 592 C C . ARG A 1 78 ? -8.251 -0.229 2.921 1.00 89.81 78 ARG A C 1
ATOM 594 O O . ARG A 1 78 ? -8.793 -0.026 3.998 1.00 89.81 78 ARG A O 1
ATOM 601 N N . ALA A 1 79 ? -7.543 0.706 2.288 1.00 90.25 79 ALA A N 1
ATOM 602 C CA . ALA A 1 79 ? -7.310 2.047 2.828 1.00 90.25 79 ALA A CA 1
ATOM 603 C C . ALA A 1 79 ? -8.592 2.897 2.910 1.00 90.25 79 ALA A C 1
A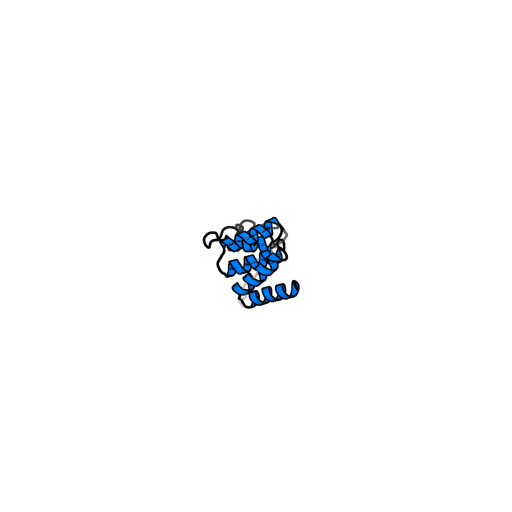TOM 605 O O . ALA A 1 79 ? -8.706 3.759 3.780 1.00 90.25 79 ALA A O 1
ATOM 606 N N . THR A 1 80 ? -9.545 2.689 1.996 1.00 88.44 80 THR A N 1
ATOM 607 C CA . THR A 1 80 ? -10.814 3.437 1.954 1.00 88.44 80 THR A CA 1
ATOM 608 C C . THR A 1 80 ? -11.975 2.718 2.632 1.00 88.44 80 THR A C 1
ATOM 610 O O . THR A 1 80 ? -12.998 3.348 2.896 1.00 88.44 80 THR A O 1
ATOM 613 N N . SER A 1 81 ? -11.845 1.417 2.896 1.00 82.25 81 SER A N 1
ATOM 614 C CA . SER A 1 81 ? -12.863 0.622 3.576 1.00 82.25 81 SER A CA 1
ATOM 615 C C . SER A 1 81 ? -12.926 1.052 5.035 1.00 82.25 81 SER A C 1
ATOM 617 O O . SER A 1 81 ? -12.181 0.577 5.888 1.00 82.25 81 SER A O 1
ATOM 619 N N . THR A 1 82 ? -13.843 1.963 5.335 1.00 63.25 82 THR A N 1
ATOM 620 C CA . THR A 1 82 ? -14.258 2.228 6.711 1.00 63.25 82 THR A CA 1
ATOM 621 C C . THR A 1 82 ? -14.861 0.950 7.310 1.00 63.25 82 THR A C 1
ATOM 623 O O . THR A 1 82 ? -15.488 0.174 6.583 1.00 63.25 82 THR A O 1
ATOM 626 N N . PRO A 1 83 ? -14.747 0.709 8.629 1.00 59.34 83 PRO A N 1
ATOM 627 C CA . PRO A 1 83 ? -15.344 -0.472 9.266 1.00 59.34 83 PRO A CA 1
ATOM 628 C C . PRO A 1 83 ? -16.873 -0.565 9.082 1.00 59.34 83 PRO A C 1
ATOM 630 O O . PRO A 1 83 ? -17.442 -1.643 9.241 1.00 59.34 83 PRO A O 1
ATOM 633 N N . ALA A 1 84 ? -17.530 0.535 8.690 1.00 53.81 84 ALA A N 1
ATOM 634 C CA . ALA A 1 84 ? -18.959 0.604 8.390 1.00 53.81 84 ALA A CA 1
ATOM 635 C C . ALA A 1 84 ? -19.335 0.196 6.948 1.00 53.81 84 ALA A C 1
ATOM 637 O O . ALA A 1 84 ? -20.503 -0.067 6.681 1.00 53.81 84 ALA A O 1
ATOM 638 N N . SER A 1 85 ? -18.382 0.116 6.011 1.00 51.31 85 SER A N 1
ATOM 639 C CA . SER A 1 85 ? -18.645 -0.173 4.591 1.00 51.31 85 SER A CA 1
ATOM 640 C C . SER A 1 85 ? -18.233 -1.596 4.201 1.00 51.31 85 SER A C 1
ATOM 642 O O . SER A 1 85 ? -17.546 -1.830 3.210 1.00 51.31 85 SER A O 1
ATOM 644 N N . LYS A 1 86 ? -18.701 -2.595 4.960 1.00 47.50 86 LYS A N 1
ATOM 645 C CA . LYS A 1 86 ? -18.681 -4.003 4.527 1.00 47.50 86 LYS A CA 1
ATOM 646 C C . LYS A 1 86 ? -19.739 -4.243 3.444 1.00 47.50 86 LYS A C 1
ATOM 648 O O . LYS A 1 86 ? -20.656 -5.035 3.634 1.00 47.50 86 LYS A O 1
ATOM 653 N N . THR A 1 87 ? -19.620 -3.589 2.294 1.00 45.16 87 THR A N 1
ATOM 654 C CA . THR A 1 87 ? -20.510 -3.866 1.164 1.00 45.16 87 THR A CA 1
ATOM 655 C C . THR A 1 87 ? -19.689 -3.986 -0.110 1.00 45.16 87 THR A C 1
ATOM 657 O O . THR A 1 87 ? -19.313 -3.001 -0.733 1.00 45.16 87 THR A O 1
ATOM 660 N N . LYS A 1 88 ? -19.494 -5.249 -0.512 1.00 43.84 88 LYS A N 1
ATOM 661 C CA . LYS A 1 88 ? -19.179 -5.696 -1.877 1.00 43.84 88 LYS A CA 1
ATOM 662 C C . LYS A 1 88 ? -17.710 -5.620 -2.313 1.00 43.84 88 LYS A C 1
ATOM 664 O O . LYS A 1 88 ? -17.369 -4.996 -3.314 1.00 43.84 88 LYS A O 1
ATOM 669 N N . VAL A 1 89 ? -16.861 -6.419 -1.666 1.00 45.56 89 VAL A N 1
ATOM 670 C CA . VAL A 1 89 ? -15.677 -6.969 -2.347 1.00 45.56 89 VAL A CA 1
ATOM 671 C C . VAL A 1 89 ? -16.178 -8.003 -3.360 1.00 45.56 89 VAL A C 1
ATOM 673 O O . VAL A 1 89 ? -16.477 -9.142 -3.007 1.00 45.56 89 VAL A O 1
ATOM 676 N N . LYS A 1 90 ? -16.312 -7.606 -4.631 1.00 43.50 90 LYS A N 1
ATOM 677 C CA . LYS A 1 90 ? -16.320 -8.570 -5.739 1.00 43.50 90 LYS A CA 1
ATOM 678 C C . LYS A 1 90 ? -14.907 -9.140 -5.838 1.00 43.50 90 LYS A C 1
ATOM 680 O O . LYS A 1 90 ? -14.014 -8.521 -6.409 1.00 43.50 90 LYS A O 1
ATOM 685 N N . ASN A 1 91 ? -14.722 -10.311 -5.241 1.00 41.88 91 ASN A N 1
ATOM 686 C CA . ASN A 1 91 ? -13.584 -11.185 -5.478 1.00 41.88 91 ASN A CA 1
ATOM 687 C C . ASN A 1 91 ? -13.664 -11.681 -6.935 1.00 41.88 91 ASN A C 1
ATOM 689 O O . ASN A 1 91 ? -14.263 -12.714 -7.217 1.00 41.88 91 ASN A O 1
ATOM 693 N N . THR A 1 92 ? -13.097 -10.936 -7.885 1.00 50.47 92 THR A N 1
ATOM 694 C CA . THR A 1 92 ? -12.843 -11.456 -9.238 1.00 50.47 92 THR A CA 1
ATOM 695 C C . THR A 1 92 ? -11.440 -12.046 -9.275 1.00 50.47 92 THR A C 1
ATOM 697 O O . THR A 1 92 ? -10.509 -11.458 -9.811 1.00 50.47 92 THR A O 1
ATOM 700 N N . SER A 1 93 ? -11.312 -13.207 -8.643 1.00 46.94 93 SER A N 1
ATOM 701 C CA . SER A 1 93 ? -10.386 -14.276 -9.022 1.00 46.94 93 SER A CA 1
ATOM 702 C C . SER A 1 93 ? -10.780 -15.515 -8.213 1.00 46.94 93 SER A C 1
ATOM 704 O O . SER A 1 93 ? -10.206 -15.789 -7.164 1.00 46.94 93 SER A O 1
ATOM 706 N N . GLY A 1 94 ? -11.837 -16.189 -8.682 1.00 50.69 94 GLY A N 1
ATOM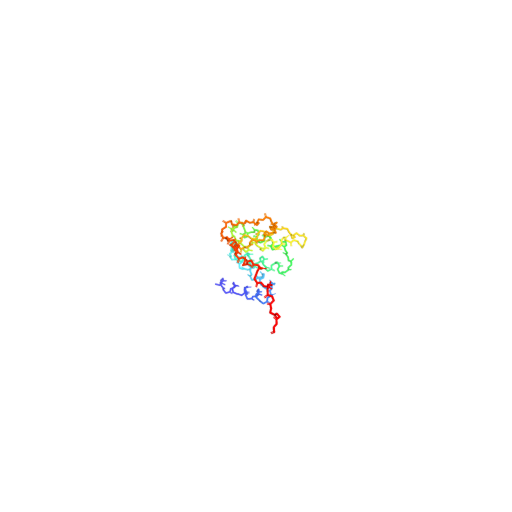 707 C CA . GLY A 1 94 ? -12.114 -17.600 -8.405 1.00 50.69 94 GLY A CA 1
ATOM 708 C C . GLY A 1 94 ? -12.509 -17.984 -6.979 1.00 50.69 94 GLY A C 1
ATOM 709 O O . GLY A 1 94 ? -11.784 -18.742 -6.357 1.00 50.69 94 GLY A O 1
ATOM 710 N N . GLN A 1 95 ? -13.667 -17.532 -6.492 1.00 45.72 95 GLN A N 1
ATOM 711 C CA . GLN A 1 95 ? -14.650 -18.401 -5.819 1.00 45.72 95 GLN A CA 1
ATOM 712 C C . GLN A 1 95 ? -15.905 -17.593 -5.471 1.00 45.72 95 GLN A C 1
ATOM 714 O O . GLN A 1 95 ? -15.873 -16.551 -4.819 1.00 45.72 95 GLN A O 1
ATOM 719 N N . THR A 1 96 ? -17.017 -18.080 -5.995 1.00 35.12 96 THR A N 1
ATOM 720 C CA . THR A 1 96 ? -18.380 -17.575 -5.889 1.00 35.12 96 THR A CA 1
ATOM 721 C C . THR A 1 96 ? -18.905 -17.648 -4.457 1.00 35.12 96 THR A C 1
ATOM 723 O O . THR A 1 96 ? -19.122 -18.735 -3.934 1.00 35.12 96 THR A O 1
ATOM 726 N N . THR A 1 97 ? -19.216 -16.504 -3.851 1.00 44.06 97 THR A N 1
ATOM 727 C CA . THR A 1 97 ? -20.193 -16.426 -2.758 1.00 44.06 97 THR A CA 1
ATOM 728 C C . THR A 1 97 ? -21.455 -15.751 -3.279 1.00 44.06 97 THR A C 1
ATOM 730 O O . THR A 1 97 ? -21.662 -14.545 -3.166 1.00 44.06 97 THR A O 1
ATOM 733 N N . THR A 1 98 ? -22.327 -16.545 -3.888 1.00 42.00 98 THR A N 1
ATOM 734 C CA . THR A 1 98 ? -23.757 -16.239 -3.888 1.00 42.00 98 THR A CA 1
ATOM 735 C C . THR A 1 98 ? -24.344 -16.860 -2.622 1.00 42.00 98 THR A C 1
ATOM 737 O O . THR A 1 98 ? -24.196 -18.073 -2.460 1.00 42.00 98 THR A O 1
ATOM 740 N N . PRO A 1 99 ? -25.069 -16.129 -1.758 1.00 50.94 99 PRO A N 1
ATOM 741 C CA . PRO A 1 99 ? -26.151 -16.754 -1.014 1.00 50.94 99 PRO A CA 1
ATOM 742 C C . PRO A 1 99 ? -27.242 -17.038 -2.051 1.00 50.94 99 PRO A C 1
ATOM 744 O O . PRO A 1 99 ? -28.164 -16.251 -2.250 1.00 50.94 99 PRO A O 1
ATOM 747 N N . SER A 1 100 ? -27.035 -18.099 -2.832 1.00 42.19 100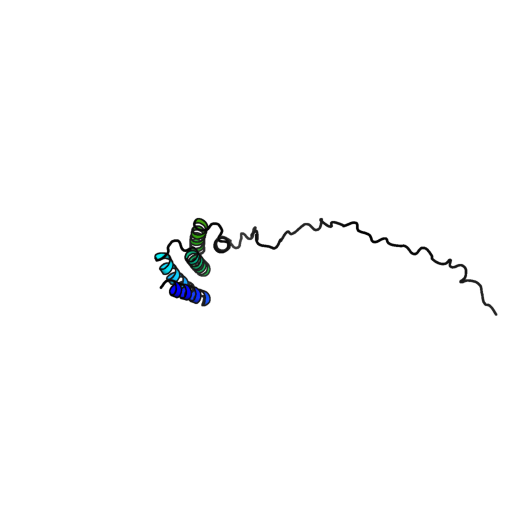 SER A N 1
ATOM 748 C CA . SER A 1 100 ? -28.019 -18.541 -3.802 1.00 42.19 100 SER A CA 1
ATOM 749 C C . SER A 1 100 ? -29.160 -19.122 -2.990 1.00 42.19 100 SER A C 1
ATOM 751 O O . SER A 1 100 ? -28.967 -20.019 -2.171 1.00 42.19 100 SER A O 1
ATOM 753 N N . THR A 1 101 ? -30.335 -18.539 -3.170 1.00 44.41 101 THR A N 1
ATOM 754 C CA . THR A 1 101 ? -31.621 -19.125 -2.809 1.00 44.41 101 THR A CA 1
ATOM 755 C C . THR A 1 101 ? -31.591 -20.653 -2.966 1.00 44.41 101 THR A C 1
ATOM 757 O O . THR A 1 101 ? -31.164 -21.120 -4.026 1.00 44.41 101 THR A O 1
ATOM 760 N N . PRO A 1 102 ? -32.078 -21.448 -1.995 1.00 47.81 102 PRO A N 1
ATOM 761 C CA . PRO A 1 102 ? -32.163 -22.906 -2.108 1.00 47.81 102 PRO A CA 1
ATOM 762 C C . PRO A 1 102 ? -33.312 -23.317 -3.048 1.00 47.81 102 PRO A C 1
ATOM 764 O O . PRO A 1 102 ? -34.213 -24.063 -2.680 1.00 47.81 102 PRO A O 1
ATOM 767 N N . ARG A 1 103 ? -33.338 -22.771 -4.267 1.00 54.62 103 ARG A N 1
ATOM 768 C CA . ARG A 1 103 ? -34.363 -23.041 -5.280 1.00 54.62 103 ARG A CA 1
ATOM 769 C C . ARG A 1 103 ? -33.749 -23.089 -6.676 1.00 54.62 103 ARG A C 1
ATOM 771 O O . ARG A 1 103 ? -34.183 -22.417 -7.600 1.00 54.62 103 ARG A O 1
ATOM 778 N N . ALA A 1 104 ? -32.712 -23.902 -6.795 1.00 55.22 104 ALA A N 1
ATOM 779 C CA . ALA A 1 104 ? -32.231 -24.438 -8.061 1.00 55.22 104 ALA A CA 1
ATOM 780 C C . ALA A 1 104 ? -31.812 -25.896 -7.823 1.00 55.22 104 ALA A C 1
ATOM 782 O O . ALA A 1 104 ? -30.668 -26.288 -8.020 1.00 55.22 104 ALA A O 1
ATOM 783 N N . PHE A 1 105 ? -32.765 -26.670 -7.302 1.00 47.09 105 PHE A N 1
ATOM 784 C CA . PHE A 1 105 ? -32.762 -28.123 -7.352 1.00 47.09 105 PHE A CA 1
ATOM 785 C C . PHE A 1 105 ? -33.106 -28.472 -8.804 1.00 47.09 105 PHE A C 1
ATOM 787 O O . PHE A 1 105 ? -34.273 -28.489 -9.188 1.00 47.09 105 PHE A O 1
ATOM 794 N N . ILE A 1 106 ? -32.086 -28.566 -9.653 1.00 56.78 106 ILE A N 1
ATOM 795 C CA . ILE A 1 106 ? -32.252 -29.101 -11.001 1.00 56.78 106 ILE A CA 1
ATOM 796 C C . ILE A 1 106 ? -32.200 -30.615 -10.821 1.00 56.78 106 ILE A C 1
ATOM 798 O O . ILE A 1 106 ? -31.129 -31.196 -10.674 1.00 56.78 106 ILE A O 1
ATOM 802 N N . GLU A 1 107 ? -33.379 -31.222 -10.720 1.00 52.06 107 GLU A N 1
ATOM 803 C CA . GLU A 1 107 ? -33.558 -32.661 -10.864 1.00 52.06 107 GLU A CA 1
ATOM 804 C C . GLU A 1 107 ? -33.150 -33.033 -12.288 1.00 52.06 107 GLU A C 1
ATOM 806 O O . GLU A 1 107 ? -33.792 -32.618 -13.251 1.00 52.06 107 GLU A O 1
ATOM 811 N N . GLU A 1 108 ? -32.076 -33.802 -12.437 1.00 48.69 108 GLU A N 1
ATOM 812 C CA . GLU A 1 108 ? -31.854 -34.556 -13.665 1.00 48.69 108 GLU A CA 1
ATOM 813 C C . GLU A 1 108 ? -32.786 -35.780 -13.634 1.00 48.69 108 GLU A C 1
ATOM 815 O O . GLU A 1 108 ? -32.635 -36.643 -12.761 1.00 48.69 108 GLU A O 1
ATOM 820 N N . PRO A 1 109 ? -33.769 -35.904 -14.544 1.00 57.16 109 PRO A N 1
ATOM 821 C CA . PRO A 1 109 ? -34.562 -37.118 -14.641 1.00 57.16 109 PRO A CA 1
ATOM 822 C C . PRO A 1 109 ? -33.711 -38.176 -15.355 1.00 57.16 109 PRO A C 1
ATOM 824 O O . PRO A 1 109 ? -33.542 -38.136 -16.572 1.00 57.16 109 PRO A O 1
ATOM 827 N N . GLY A 1 110 ? -33.145 -39.116 -14.592 1.00 55.88 110 GLY A N 1
ATOM 828 C CA . GLY A 1 110 ? -32.114 -40.029 -15.098 1.00 55.88 110 GLY A CA 1
ATOM 829 C C . GLY A 1 110 ? -32.094 -41.418 -14.460 1.00 55.88 110 GLY A C 1
ATOM 830 O O . GLY A 1 110 ? -31.056 -41.868 -14.005 1.00 55.88 110 GLY A O 1
ATOM 831 N N . ILE A 1 111 ? -33.240 -42.105 -14.496 1.00 57.28 111 ILE A N 1
ATOM 832 C CA . ILE A 1 111 ? -33.413 -43.568 -14.375 1.00 57.28 111 ILE A CA 1
ATOM 833 C C . ILE A 1 111 ? -33.034 -44.204 -13.023 1.00 57.28 111 ILE A C 1
ATOM 835 O O . ILE A 1 111 ? -32.021 -44.881 -12.878 1.00 57.28 111 ILE A O 1
ATOM 839 N N . THR A 1 112 ? -33.991 -44.209 -12.099 1.00 55.00 112 THR A N 1
ATOM 840 C CA . THR A 1 112 ? -34.129 -45.310 -11.134 1.00 55.00 112 THR A CA 1
ATOM 841 C C . THR A 1 112 ? -35.553 -45.835 -11.220 1.00 55.00 112 THR A C 1
ATOM 843 O O . THR A 1 112 ? -36.480 -45.309 -10.610 1.00 55.00 112 THR A O 1
ATOM 846 N N . LYS A 1 113 ? -35.759 -46.865 -12.049 1.00 62.03 113 LYS A N 1
ATOM 847 C CA . LYS A 1 113 ? -37.021 -47.608 -12.047 1.00 62.03 113 LYS A CA 1
ATOM 848 C C . LYS A 1 113 ? -37.107 -48.364 -10.723 1.00 62.03 113 LYS A C 1
ATOM 850 O O . LYS A 1 113 ? -36.346 -49.301 -10.499 1.00 62.03 113 LYS A O 1
ATOM 855 N N . LEU A 1 114 ? -38.031 -47.960 -9.859 1.00 58.00 114 LEU A N 1
ATOM 856 C CA . LEU A 1 114 ? -38.441 -48.747 -8.704 1.00 58.00 114 LEU A CA 1
ATOM 857 C C . LEU A 1 114 ? -39.199 -49.973 -9.233 1.00 58.00 114 LEU A C 1
ATOM 859 O O . LEU A 1 114 ? -40.371 -49.877 -9.589 1.00 58.00 114 LEU A O 1
ATOM 863 N N . VAL A 1 115 ? -38.524 -51.116 -9.352 1.00 58.66 115 VAL A N 1
ATOM 864 C CA . VAL A 1 115 ? -39.215 -52.382 -9.610 1.00 58.66 115 VAL A CA 1
ATOM 865 C C . VAL A 1 115 ? -39.874 -52.800 -8.302 1.00 58.66 115 VAL A C 1
ATOM 867 O O . VAL A 1 115 ? -39.200 -53.199 -7.355 1.00 58.66 115 VAL A O 1
ATOM 870 N N . THR A 1 116 ? -41.197 -52.694 -8.235 1.00 61.16 116 THR A N 1
ATOM 871 C CA . THR A 1 116 ? -41.971 -53.354 -7.189 1.00 61.16 116 THR A CA 1
ATOM 872 C C . THR A 1 116 ? -41.975 -54.850 -7.488 1.00 61.16 116 THR A C 1
ATOM 874 O O . THR A 1 116 ? -42.496 -55.302 -8.507 1.00 61.16 116 THR A O 1
ATOM 877 N N . LEU A 1 117 ? -41.365 -55.642 -6.607 1.00 52.75 117 LEU A N 1
ATOM 878 C CA . LEU A 1 117 ? -41.518 -57.095 -6.612 1.00 52.75 117 LEU A CA 1
ATOM 879 C C . LEU A 1 117 ? -42.962 -57.427 -6.215 1.00 52.75 117 LEU A C 1
ATOM 881 O O . LEU A 1 117 ? -43.278 -57.642 -5.048 1.00 52.75 117 LEU A O 1
ATOM 885 N N . VAL A 1 118 ? -43.858 -57.443 -7.200 1.00 60.31 118 VAL A N 1
ATOM 886 C CA . VAL A 1 118 ? -45.201 -58.009 -7.061 1.00 60.31 118 VAL A CA 1
ATOM 887 C C . VAL A 1 118 ? -45.098 -59.506 -7.329 1.00 60.31 118 VAL A C 1
ATOM 889 O O . VAL A 1 118 ? -45.352 -59.978 -8.431 1.00 60.31 118 VAL A O 1
ATOM 892 N N . ASN A 1 119 ? -44.687 -60.255 -6.309 1.00 54.88 119 ASN A N 1
ATOM 893 C CA . ASN A 1 119 ? -45.075 -61.656 -6.164 1.00 54.88 119 ASN A CA 1
ATOM 894 C C . ASN A 1 119 ? -45.043 -62.039 -4.681 1.00 54.88 119 ASN A C 1
ATOM 896 O O . ASN A 1 119 ? -44.171 -62.769 -4.213 1.00 54.88 119 ASN A O 1
ATOM 900 N N . ILE A 1 120 ? -45.977 -61.473 -3.916 1.00 61.41 120 ILE A N 1
ATOM 901 C CA . ILE A 1 120 ? -46.287 -61.988 -2.585 1.00 61.41 120 ILE A CA 1
ATOM 902 C C . ILE A 1 120 ? -47.031 -63.303 -2.821 1.00 61.41 120 ILE A C 1
ATOM 904 O O . ILE A 1 120 ? -48.140 -63.299 -3.355 1.00 61.41 120 ILE A O 1
ATOM 908 N N . ALA A 1 121 ? -46.408 -64.425 -2.460 1.00 53.00 121 ALA A N 1
ATOM 909 C CA . ALA A 1 121 ? -47.069 -65.724 -2.475 1.00 53.00 121 ALA A CA 1
ATOM 910 C C . ALA A 1 121 ? -48.356 -65.656 -1.623 1.00 53.00 121 ALA A C 1
ATOM 912 O O . ALA A 1 121 ? -48.322 -65.104 -0.518 1.00 53.00 121 ALA A O 1
ATOM 913 N N . PRO A 1 122 ? -49.501 -66.181 -2.094 1.00 58.03 122 PRO A N 1
ATOM 914 C CA . PRO A 1 122 ? -50.750 -66.077 -1.354 1.00 58.03 122 PRO A CA 1
ATOM 915 C C . PRO A 1 122 ? -50.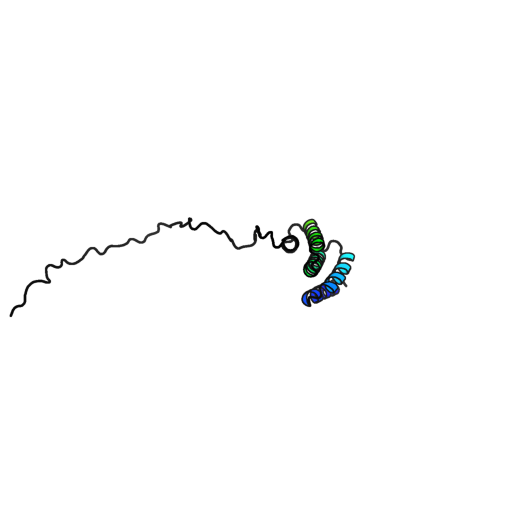679 -66.863 -0.037 1.00 58.03 122 PRO A C 1
ATOM 917 O O . PRO A 1 122 ? -50.403 -68.062 -0.015 1.00 58.03 122 PRO A O 1
ATOM 920 N N . ALA A 1 123 ? -50.991 -66.184 1.068 1.00 57.41 123 ALA A N 1
ATOM 921 C CA . ALA A 1 123 ? -51.034 -66.709 2.434 1.00 57.41 123 ALA A CA 1
ATOM 922 C C . ALA A 1 123 ? -52.246 -67.637 2.693 1.00 57.41 123 ALA A C 1
ATOM 924 O O . ALA A 1 123 ? -52.963 -67.477 3.678 1.00 57.41 123 ALA A O 1
ATOM 925 N N . LYS A 1 124 ? -52.500 -68.605 1.801 1.00 54.19 124 LYS A N 1
ATOM 926 C CA . LYS A 1 124 ? -53.596 -69.589 1.923 1.00 54.19 124 LYS A CA 1
ATOM 927 C C . LYS A 1 124 ? -53.115 -71.044 2.049 1.00 54.19 124 LYS A C 1
ATOM 929 O O . LYS A 1 124 ? -53.908 -71.962 1.890 1.00 54.19 124 LYS A O 1
ATOM 934 N N . THR A 1 125 ? -51.844 -71.253 2.399 1.00 52.19 125 THR A N 1
ATOM 935 C CA . THR A 1 125 ? -51.305 -72.585 2.754 1.00 52.19 125 THR A CA 1
ATOM 936 C C . THR A 1 125 ? -50.738 -72.634 4.181 1.00 52.19 125 THR A C 1
ATOM 938 O O . THR A 1 125 ? -50.222 -73.660 4.601 1.00 52.19 125 THR A O 1
ATOM 941 N N . LEU A 1 126 ? -50.865 -71.557 4.970 1.00 53.50 126 LEU A N 1
ATOM 942 C CA . LEU A 1 126 ? -50.431 -71.521 6.379 1.00 53.50 126 LEU A CA 1
ATOM 943 C C . LEU A 1 126 ? -51.551 -71.844 7.381 1.00 53.50 126 LEU A C 1
ATOM 945 O O . LEU A 1 126 ? -51.429 -71.526 8.561 1.00 53.50 126 LEU A O 1
ATOM 949 N N . LEU A 1 127 ? -52.648 -72.465 6.940 1.00 54.34 127 LEU A N 1
ATOM 950 C CA . LEU A 1 127 ? -53.702 -72.884 7.861 1.00 54.34 127 LEU A CA 1
ATOM 951 C C . LEU A 1 127 ? -54.414 -74.155 7.388 1.00 54.34 127 LEU A C 1
ATOM 953 O O . LEU A 1 127 ? -55.550 -74.097 6.930 1.00 54.34 127 LEU A O 1
ATOM 957 N N . VAL A 1 128 ? -53.753 -75.308 7.524 1.00 54.00 128 VAL A N 1
ATOM 958 C CA . VAL A 1 128 ? -54.445 -76.599 7.674 1.00 54.00 128 VAL A CA 1
ATOM 959 C C . VAL A 1 128 ? -53.675 -77.458 8.687 1.00 54.00 128 VAL A C 1
ATOM 961 O O . VAL A 1 128 ? -52.661 -78.070 8.381 1.00 54.00 128 VAL A O 1
ATOM 964 N N . THR A 1 129 ? -54.136 -77.362 9.935 1.00 51.72 129 THR A N 1
ATOM 965 C CA . THR A 1 129 ? -54.182 -78.376 11.006 1.00 51.72 129 THR A CA 1
ATOM 966 C C . THR A 1 129 ? -53.296 -79.624 10.887 1.00 51.72 129 THR A C 1
ATOM 968 O O . THR A 1 129 ? -53.588 -80.508 10.085 1.00 51.72 129 THR A O 1
ATOM 971 N N . ASN A 1 130 ? -52.361 -79.796 11.828 1.00 44.12 130 ASN A N 1
ATOM 972 C CA . ASN A 1 130 ? -52.044 -81.134 12.331 1.00 44.12 130 ASN A CA 1
ATOM 973 C C . ASN A 1 130 ? -52.516 -81.237 13.789 1.00 44.12 130 ASN A C 1
ATOM 975 O O . ASN A 1 130 ? -51.825 -80.812 14.712 1.00 44.12 130 ASN A O 1
ATOM 979 N N . TYR A 1 131 ? -53.745 -81.727 13.955 1.00 49.31 131 TYR A N 1
ATOM 980 C CA . TYR A 1 131 ? -54.157 -82.461 15.147 1.00 49.31 131 TYR A CA 1
ATOM 981 C C . TYR A 1 131 ? -53.886 -83.937 14.846 1.00 49.31 131 TYR A C 1
ATOM 983 O O . TYR A 1 131 ? -54.405 -84.450 13.854 1.00 49.31 131 TYR A O 1
ATOM 991 N N . GLY A 1 132 ? -53.087 -84.583 15.693 1.00 46.16 132 GLY A N 1
ATOM 992 C CA . GLY A 1 132 ? -52.708 -85.993 15.607 1.00 46.16 132 GLY A CA 1
ATOM 993 C C . GLY A 1 132 ? -51.544 -86.280 16.532 1.00 46.16 132 GLY A C 1
ATOM 994 O O . GLY A 1 132 ? -50.399 -86.093 16.069 1.00 46.16 132 GLY A O 1
#